Protein AF-A0AAW8K700-F1 (afdb_monomer)

Structure (mmCIF, N/CA/C/O backbone):
data_AF-A0AAW8K700-F1
#
_entry.id   AF-A0AAW8K700-F1
#
loop_
_atom_site.group_PDB
_atom_site.id
_atom_site.type_symbol
_atom_site.label_atom_id
_atom_site.label_alt_id
_atom_site.label_comp_id
_atom_site.label_asym_id
_atom_site.label_entity_id
_atom_site.label_seq_id
_atom_site.pdbx_PDB_ins_code
_atom_site.Cartn_x
_atom_site.Cartn_y
_atom_site.Cartn_z
_atom_site.occupancy
_atom_site.B_iso_or_equiv
_atom_site.auth_seq_id
_atom_site.auth_comp_id
_atom_site.auth_asym_id
_atom_site.auth_atom_id
_atom_site.pdbx_PDB_model_num
ATOM 1 N N . ASP A 1 1 ? -1.505 -2.633 -25.659 1.00 86.69 1 ASP A N 1
ATOM 2 C CA . ASP A 1 1 ? -1.155 -1.255 -25.276 1.00 86.69 1 ASP A CA 1
ATOM 3 C C . ASP A 1 1 ? -1.583 -1.009 -23.831 1.00 86.69 1 ASP A C 1
ATOM 5 O O . ASP A 1 1 ? -2.763 -1.164 -23.527 1.00 86.69 1 ASP A O 1
ATOM 9 N N . LEU A 1 2 ? -0.630 -0.696 -22.945 1.00 93.00 2 LEU A N 1
ATOM 10 C CA . LEU A 1 2 ? -0.878 -0.498 -21.509 1.00 93.00 2 LEU A CA 1
ATOM 11 C C . LEU A 1 2 ? -1.486 0.874 -21.183 1.00 93.00 2 LEU A C 1
ATOM 13 O O . LEU A 1 2 ? -2.099 1.014 -20.129 1.00 93.00 2 LEU A O 1
ATOM 17 N N . HIS A 1 3 ? -1.394 1.862 -22.082 1.00 94.81 3 HIS A N 1
ATOM 18 C CA . HIS A 1 3 ? -1.934 3.208 -21.836 1.00 94.81 3 HIS A CA 1
ATOM 19 C C . HIS A 1 3 ? -3.458 3.212 -21.640 1.00 94.81 3 HIS A C 1
ATOM 21 O O . HIS A 1 3 ? -4.002 4.102 -20.994 1.00 94.81 3 HIS A O 1
ATOM 27 N N . SER A 1 4 ? -4.156 2.195 -22.152 1.00 95.62 4 SER A N 1
ATOM 28 C CA . SER A 1 4 ? -5.603 2.027 -21.976 1.00 95.62 4 SER A CA 1
ATOM 29 C C . SER A 1 4 ? -6.029 1.637 -20.553 1.00 95.62 4 SER A C 1
ATOM 31 O O . SER A 1 4 ? -7.213 1.716 -20.231 1.00 95.62 4 SER A O 1
ATOM 33 N N . LEU A 1 5 ? -5.089 1.217 -19.698 1.00 94.50 5 LEU A N 1
ATOM 34 C CA . LEU A 1 5 ? -5.383 0.674 -18.368 1.00 94.50 5 LEU A CA 1
ATOM 35 C C . LEU A 1 5 ? -5.556 1.752 -17.292 1.00 94.50 5 LEU A C 1
ATOM 37 O O . LEU A 1 5 ? -6.158 1.482 -16.254 1.00 94.50 5 LEU A O 1
ATOM 41 N N . PHE A 1 6 ? -5.047 2.963 -17.528 1.00 95.25 6 PHE A N 1
ATOM 42 C CA . PHE A 1 6 ? -5.102 4.058 -16.566 1.00 95.25 6 PHE A CA 1
ATOM 43 C C . PHE A 1 6 ? -5.521 5.383 -17.217 1.00 95.25 6 PHE A C 1
ATOM 45 O O . PHE A 1 6 ? -5.289 5.599 -18.408 1.00 95.25 6 PHE A O 1
ATOM 52 N N . PRO A 1 7 ? -6.091 6.321 -16.437 1.00 96.12 7 PRO A N 1
ATOM 53 C CA . PRO A 1 7 ? -6.286 7.695 -16.876 1.00 96.12 7 PRO A CA 1
ATOM 54 C C . PRO A 1 7 ? -4.974 8.360 -17.311 1.00 96.12 7 PRO A C 1
ATOM 56 O O . PRO A 1 7 ? -3.915 8.126 -16.724 1.00 96.12 7 PRO A O 1
ATOM 59 N N . GLN A 1 8 ? -5.068 9.279 -18.274 1.00 97.12 8 GLN A N 1
ATOM 60 C CA . GLN A 1 8 ? -3.915 9.969 -18.861 1.00 97.12 8 GLN A CA 1
ATOM 61 C C . GLN A 1 8 ? -2.917 10.568 -17.846 1.00 97.12 8 GLN A C 1
ATOM 63 O O . GLN A 1 8 ? -1.713 10.430 -18.073 1.00 97.12 8 GLN A O 1
ATOM 68 N N . PRO A 1 9 ? -3.343 11.179 -16.719 1.00 97.88 9 PRO A N 1
ATOM 69 C CA . PRO A 1 9 ? -2.398 11.697 -15.729 1.00 97.88 9 PRO A CA 1
ATOM 70 C C . PRO A 1 9 ? -1.496 10.617 -15.117 1.00 97.88 9 PRO A C 1
ATOM 72 O O . PRO A 1 9 ? -0.321 10.869 -14.863 1.00 97.88 9 PRO A O 1
ATOM 75 N N . ILE A 1 10 ? -2.017 9.404 -14.904 1.00 96.06 10 ILE A N 1
ATOM 76 C CA . ILE A 1 10 ? -1.240 8.290 -14.345 1.00 96.06 10 ILE A CA 1
ATOM 77 C C . ILE A 1 10 ? -0.218 7.800 -15.373 1.00 96.06 10 ILE A C 1
ATOM 79 O O . ILE A 1 10 ? 0.950 7.644 -15.026 1.00 96.06 10 ILE A O 1
ATOM 83 N N . ASN A 1 11 ? -0.622 7.643 -16.639 1.00 96.25 11 ASN A N 1
ATOM 84 C CA . ASN A 1 11 ? 0.287 7.253 -17.723 1.00 96.25 11 ASN A CA 1
ATOM 85 C C . ASN A 1 11 ? 1.476 8.218 -17.832 1.00 96.25 11 ASN A C 1
ATOM 87 O O . ASN A 1 11 ? 2.631 7.794 -17.801 1.00 96.25 11 ASN A O 1
ATOM 91 N N . GLN A 1 12 ? 1.201 9.527 -17.844 1.00 97.69 12 GLN A N 1
ATOM 92 C CA . GLN A 1 12 ? 2.242 10.556 -17.904 1.00 97.69 12 GLN A CA 1
ATOM 93 C C . GLN A 1 12 ? 3.215 10.467 -16.720 1.00 97.69 12 GLN A C 1
ATOM 95 O O . GLN A 1 12 ? 4.428 10.587 -16.902 1.00 97.69 12 GLN A O 1
ATOM 100 N N . MET A 1 13 ? 2.704 10.231 -15.509 1.00 97.81 13 MET A N 1
ATOM 101 C CA . MET A 1 13 ? 3.542 10.100 -14.315 1.00 97.81 13 MET A CA 1
ATOM 102 C C . MET A 1 13 ? 4.384 8.820 -14.324 1.00 97.81 13 MET A C 1
ATOM 104 O O . MET A 1 13 ? 5.547 8.861 -13.915 1.00 97.81 13 MET A O 1
ATOM 108 N N . LEU A 1 14 ? 3.842 7.705 -14.821 1.00 96.00 14 LEU A N 1
ATOM 109 C CA . LEU A 1 14 ? 4.580 6.450 -14.979 1.00 96.00 14 LEU A CA 1
ATOM 110 C C . LEU A 1 14 ? 5.730 6.608 -15.982 1.00 96.00 14 LEU A C 1
ATOM 112 O O . LEU A 1 14 ? 6.871 6.280 -15.655 1.00 96.00 14 LEU A O 1
ATOM 116 N N . GLU A 1 15 ? 5.473 7.191 -17.155 1.00 95.62 15 GLU A N 1
ATOM 117 C CA . GLU A 1 15 ? 6.510 7.466 -18.158 1.00 95.62 15 GLU A CA 1
ATOM 118 C C . GLU A 1 15 ? 7.632 8.356 -17.602 1.00 95.62 15 GLU A C 1
ATOM 120 O O . GLU A 1 15 ? 8.823 8.081 -17.794 1.00 95.62 15 GLU A O 1
ATOM 125 N N . GLN A 1 16 ? 7.270 9.425 -16.885 1.00 97.75 16 GLN A N 1
ATOM 126 C CA . GLN A 1 16 ? 8.244 10.303 -16.234 1.00 97.75 16 GLN A CA 1
ATOM 127 C C . GLN A 1 16 ? 9.055 9.556 -15.167 1.00 97.75 16 GLN A C 1
ATOM 129 O O . GLN A 1 16 ? 10.278 9.725 -15.093 1.00 97.75 16 GLN A O 1
ATOM 134 N N . GLY A 1 17 ? 8.394 8.715 -14.368 1.00 97.56 17 GLY A N 1
ATOM 135 C CA . GLY A 1 17 ? 9.017 7.871 -13.352 1.00 97.56 17 GLY A CA 1
ATOM 136 C C . GLY A 1 17 ? 10.058 6.927 -13.947 1.00 97.56 17 GLY A C 1
ATOM 137 O O . GLY A 1 17 ? 11.210 6.944 -13.508 1.00 97.56 17 GLY A O 1
ATOM 138 N N . LEU A 1 18 ? 9.697 6.182 -14.996 1.00 96.50 18 LEU A N 1
ATOM 139 C CA . LEU A 1 18 ? 10.595 5.259 -15.701 1.00 96.50 18 LEU A CA 1
ATOM 140 C C . LEU A 1 18 ? 11.826 5.982 -16.263 1.00 96.50 18 LEU A C 1
ATOM 142 O O . LEU A 1 18 ? 12.962 5.573 -16.010 1.00 96.50 18 LEU A O 1
ATOM 146 N N . ARG A 1 19 ? 11.631 7.119 -16.947 1.00 96.25 19 ARG A N 1
ATOM 147 C CA . ARG A 1 19 ? 12.743 7.936 -17.476 1.00 96.25 19 ARG A CA 1
ATOM 148 C C . ARG A 1 19 ? 13.659 8.442 -16.364 1.00 96.25 19 ARG A C 1
ATOM 150 O O . ARG A 1 19 ? 14.879 8.478 -16.538 1.00 96.25 19 ARG A O 1
ATOM 157 N N . ARG A 1 20 ? 13.092 8.851 -15.225 1.00 98.00 20 ARG A N 1
ATOM 158 C CA . ARG A 1 20 ? 13.863 9.318 -14.064 1.00 98.00 20 ARG A CA 1
ATOM 159 C C . ARG A 1 20 ? 14.654 8.182 -13.424 1.00 98.00 20 ARG A C 1
ATOM 161 O O . ARG A 1 20 ? 15.812 8.399 -13.070 1.00 98.00 20 ARG A O 1
ATOM 168 N N . PHE A 1 21 ? 14.058 7.000 -13.286 1.00 97.69 21 PHE A N 1
ATOM 169 C CA . PHE A 1 21 ? 14.756 5.835 -12.756 1.00 97.69 21 PHE A CA 1
ATOM 170 C C . PHE A 1 21 ? 15.885 5.389 -13.673 1.00 97.69 21 PHE A C 1
ATOM 172 O O . PHE A 1 21 ? 16.978 5.182 -13.166 1.00 97.69 21 PHE A O 1
ATOM 179 N N . ASN A 1 22 ? 15.703 5.392 -14.995 1.00 97.69 22 ASN A N 1
ATOM 180 C CA . ASN A 1 22 ? 16.780 5.044 -15.926 1.00 97.69 22 ASN A CA 1
ATOM 181 C C . ASN A 1 22 ? 18.012 5.965 -15.811 1.00 97.69 22 ASN A C 1
ATOM 183 O O . ASN A 1 22 ? 19.141 5.528 -16.002 1.00 97.69 22 ASN A O 1
ATOM 187 N N . ARG A 1 23 ? 17.822 7.243 -15.448 1.00 97.31 23 ARG A N 1
ATOM 188 C CA . ARG A 1 23 ? 18.942 8.169 -15.176 1.00 97.31 23 ARG A CA 1
ATOM 189 C C . ARG A 1 23 ? 19.692 7.844 -13.881 1.00 97.31 23 ARG A C 1
ATOM 191 O O . ARG A 1 23 ? 20.848 8.224 -13.748 1.00 97.31 23 ARG A O 1
ATOM 198 N N . ARG A 1 24 ? 19.022 7.221 -12.908 1.00 97.88 24 ARG A N 1
ATOM 199 C CA . ARG A 1 24 ? 19.605 6.832 -11.610 1.00 97.88 24 ARG A CA 1
ATOM 200 C C . ARG A 1 24 ? 20.170 5.415 -11.630 1.00 97.88 24 ARG A C 1
ATOM 202 O O . ARG A 1 24 ? 21.143 5.145 -10.940 1.00 97.88 24 ARG A O 1
ATOM 209 N N . LEU A 1 25 ? 19.546 4.542 -12.406 1.00 97.50 25 LEU A N 1
ATOM 210 C CA . LEU A 1 25 ? 19.871 3.140 -12.576 1.00 97.50 25 LEU A CA 1
ATOM 211 C C . LEU A 1 25 ? 19.800 2.827 -14.080 1.00 97.50 25 LEU A C 1
ATOM 213 O O . LEU A 1 25 ? 18.711 2.558 -14.593 1.00 97.50 25 LEU A O 1
ATOM 217 N N . PRO A 1 26 ? 20.928 2.932 -14.804 1.00 96.75 26 PRO A N 1
ATOM 218 C CA . PRO A 1 26 ? 20.972 2.645 -16.233 1.00 96.75 26 PRO A CA 1
ATOM 219 C C . PRO A 1 26 ? 20.442 1.241 -16.542 1.00 96.75 26 PRO A C 1
ATOM 221 O O . PRO A 1 26 ? 20.802 0.282 -15.863 1.00 96.75 26 PRO A O 1
ATOM 224 N N . GLY A 1 27 ? 19.580 1.134 -17.553 1.00 95.94 27 GLY A N 1
ATOM 225 C CA . GLY A 1 27 ? 18.923 -0.120 -17.941 1.00 95.94 27 GLY A CA 1
ATOM 226 C C . GLY A 1 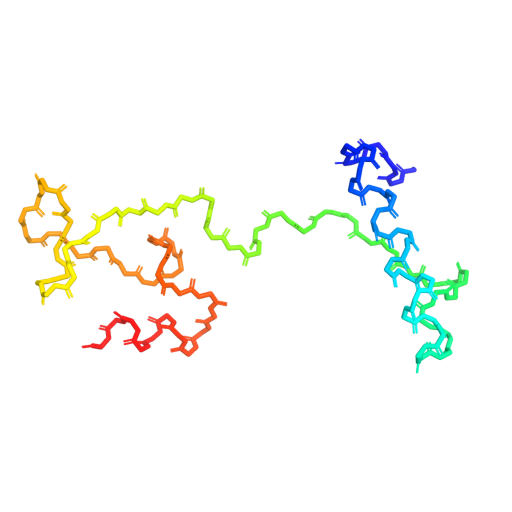27 ? 17.555 -0.342 -17.288 1.00 95.94 27 GLY A C 1
ATOM 227 O O . GLY A 1 27 ? 16.854 -1.280 -17.644 1.00 95.94 27 GLY A O 1
ATOM 228 N N . PHE A 1 28 ? 17.114 0.531 -16.373 1.00 96.69 28 PHE A N 1
ATOM 229 C CA . PHE A 1 28 ? 15.797 0.386 -15.735 1.00 96.69 28 PHE A CA 1
ATOM 230 C C . PHE A 1 28 ? 14.617 0.544 -16.710 1.00 96.69 28 PHE A C 1
ATOM 232 O O . PHE A 1 28 ? 13.541 0.011 -16.462 1.00 96.69 28 PHE A O 1
ATOM 239 N N . ALA A 1 29 ? 14.802 1.291 -17.802 1.00 95.56 29 ALA A N 1
ATOM 240 C CA . ALA A 1 29 ? 13.797 1.476 -18.853 1.00 95.56 29 ALA A CA 1
ATOM 241 C C . ALA A 1 29 ? 14.282 0.910 -20.199 1.00 95.56 29 ALA A C 1
ATOM 243 O O . ALA A 1 29 ? 14.124 1.559 -21.233 1.00 95.56 29 ALA A O 1
ATOM 244 N N . ASP A 1 30 ? 14.946 -0.249 -20.162 1.00 96.06 30 ASP A N 1
ATOM 245 C CA . ASP A 1 30 ? 15.351 -0.979 -21.364 1.00 96.06 30 ASP A CA 1
ATOM 246 C C . ASP A 1 30 ? 14.127 -1.345 -22.227 1.00 96.06 30 ASP A C 1
ATOM 248 O O . ASP A 1 30 ? 13.032 -1.561 -21.704 1.00 96.06 30 ASP A O 1
ATOM 252 N N . ALA A 1 31 ? 14.302 -1.404 -23.546 1.00 93.75 31 ALA A N 1
ATOM 253 C CA . ALA A 1 31 ? 13.237 -1.769 -24.476 1.00 93.75 31 ALA A CA 1
ATOM 254 C C . ALA A 1 31 ? 12.781 -3.229 -24.299 1.00 93.75 31 ALA A C 1
ATOM 256 O O . ALA A 1 31 ? 11.619 -3.530 -24.570 1.00 93.75 31 ALA A O 1
ATOM 257 N N . ASP A 1 32 ? 13.668 -4.097 -23.802 1.00 95.88 32 ASP A N 1
ATOM 258 C CA . ASP A 1 32 ? 13.362 -5.502 -23.510 1.00 95.88 32 ASP A CA 1
ATOM 259 C C . ASP A 1 32 ? 12.758 -5.704 -22.102 1.00 95.88 32 ASP A C 1
ATOM 261 O O . ASP A 1 32 ? 12.378 -6.819 -21.730 1.00 95.88 32 ASP A O 1
ATOM 265 N N . ALA A 1 33 ? 12.645 -4.639 -21.295 1.00 94.19 33 ALA A N 1
ATOM 266 C CA . ALA A 1 33 ? 12.032 -4.713 -19.973 1.00 94.19 33 ALA A CA 1
ATOM 267 C C . ALA A 1 33 ? 10.513 -4.926 -20.076 1.00 94.19 33 ALA A C 1
ATOM 269 O O . ALA A 1 33 ? 9.803 -4.252 -20.823 1.00 94.19 33 ALA A O 1
ATOM 270 N N . VAL A 1 34 ? 9.988 -5.853 -19.273 1.00 94.38 34 VAL A N 1
ATOM 271 C CA . VAL A 1 34 ? 8.568 -6.219 -19.312 1.00 94.38 34 VAL A CA 1
ATOM 272 C C . VAL A 1 34 ? 7.771 -5.402 -18.299 1.00 94.38 34 VAL A C 1
ATOM 274 O O . VAL A 1 34 ? 8.073 -5.394 -17.106 1.00 94.38 34 VAL A O 1
ATOM 277 N N . MET A 1 35 ? 6.695 -4.771 -18.769 1.00 93.69 35 MET A N 1
ATOM 278 C CA . MET A 1 35 ? 5.649 -4.197 -17.924 1.00 93.69 35 MET A CA 1
ATOM 279 C C . MET A 1 35 ? 4.417 -5.103 -17.935 1.00 93.69 35 MET A C 1
ATOM 281 O O . MET A 1 35 ? 3.865 -5.396 -18.996 1.00 93.69 35 MET A O 1
ATOM 285 N N . THR A 1 36 ? 3.959 -5.510 -16.752 1.00 93.56 36 THR A N 1
ATOM 286 C CA . THR A 1 36 ? 2.885 -6.499 -16.609 1.00 93.56 36 THR A CA 1
ATOM 287 C C . THR A 1 36 ? 1.691 -5.918 -15.869 1.00 93.56 36 THR A C 1
ATOM 289 O O . THR A 1 36 ? 1.797 -5.585 -14.694 1.00 93.56 36 THR A O 1
ATOM 292 N N . GLY A 1 37 ? 0.535 -5.900 -16.538 1.00 91.94 37 GLY A N 1
A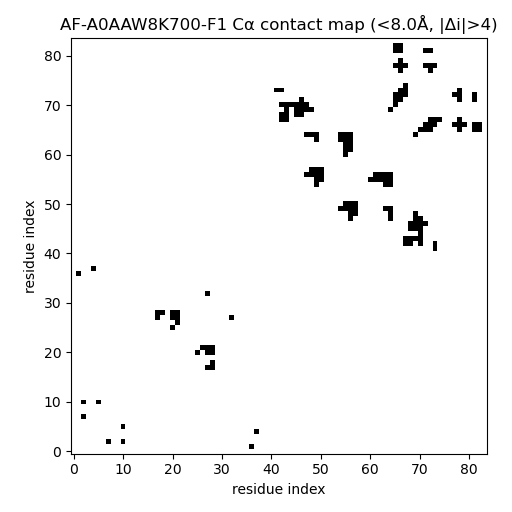TOM 293 C CA . GLY A 1 37 ? -0.773 -5.709 -15.909 1.00 91.94 37 GLY A CA 1
ATOM 294 C C . GLY A 1 37 ? -0.918 -4.445 -15.055 1.00 91.94 37 GLY A C 1
ATOM 295 O O . GLY A 1 37 ? -0.225 -3.449 -15.254 1.00 91.94 37 GLY A O 1
ATOM 296 N N . VAL A 1 38 ? -1.872 -4.493 -14.121 1.00 94.06 38 VAL A N 1
ATOM 297 C CA . VAL A 1 38 ? -2.153 -3.417 -13.164 1.00 94.06 38 VAL A CA 1
ATOM 298 C C . VAL A 1 38 ? -2.032 -3.932 -11.736 1.00 94.06 38 VAL A C 1
ATOM 300 O O . VAL A 1 38 ? -2.664 -4.923 -11.374 1.00 94.06 38 VAL A O 1
ATOM 303 N N . GLU A 1 39 ? -1.280 -3.214 -10.909 1.00 94.50 39 GLU A N 1
ATOM 304 C CA . GLU A 1 39 ? -1.222 -3.449 -9.468 1.00 94.50 39 GLU A CA 1
ATOM 305 C C . GLU A 1 39 ? -2.176 -2.464 -8.783 1.00 94.50 39 GLU A C 1
ATOM 307 O O . GLU A 1 39 ? -1.907 -1.267 -8.712 1.00 94.50 39 GLU A O 1
ATOM 312 N N . THR A 1 40 ? -3.342 -2.942 -8.345 1.00 93.31 40 THR A N 1
ATOM 313 C CA . THR A 1 40 ? -4.454 -2.075 -7.886 1.00 93.31 40 THR A CA 1
ATOM 314 C C . THR A 1 40 ? -4.723 -2.151 -6.388 1.00 93.31 40 THR A C 1
ATOM 316 O O . THR A 1 40 ? -5.549 -1.399 -5.876 1.00 93.31 40 THR A O 1
ATOM 319 N N . ARG A 1 41 ? -4.046 -3.056 -5.675 1.00 94.19 41 ARG A N 1
ATOM 320 C CA . ARG A 1 41 ? -4.305 -3.364 -4.261 1.00 94.19 41 ARG A CA 1
ATOM 321 C C . ARG A 1 41 ? -3.077 -3.101 -3.395 1.00 94.19 41 ARG A C 1
ATOM 323 O O . ARG A 1 41 ? -2.67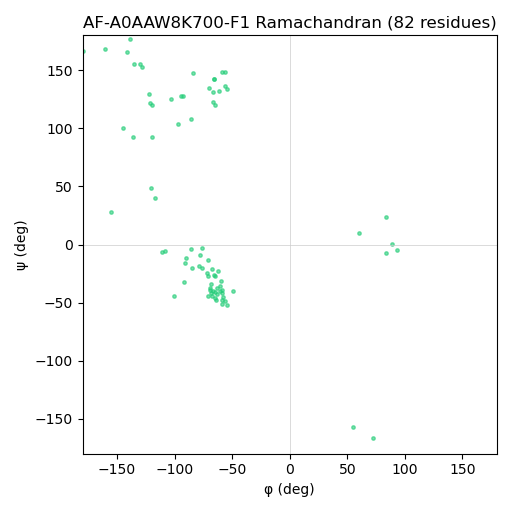4 -3.949 -2.613 1.00 94.19 41 ARG A O 1
ATOM 330 N N . THR A 1 42 ? -2.474 -1.926 -3.561 1.00 93.62 42 THR A N 1
ATOM 331 C CA . THR A 1 42 ? -1.298 -1.509 -2.776 1.00 93.62 42 THR A CA 1
ATOM 332 C C . THR A 1 42 ? -1.646 -1.185 -1.318 1.00 93.62 42 THR A C 1
ATOM 334 O O . THR A 1 42 ? -0.774 -1.220 -0.459 1.00 93.62 42 THR A O 1
ATOM 337 N N . SER A 1 43 ? -2.902 -0.829 -1.048 1.00 94.81 43 SER A N 1
ATOM 338 C CA . SER A 1 43 ? -3.438 -0.585 0.291 1.00 94.81 43 SER A CA 1
ATOM 339 C C . SER A 1 43 ? -4.966 -0.669 0.273 1.00 94.81 43 SER A C 1
ATOM 341 O O . SER A 1 43 ? -5.586 -0.689 -0.798 1.00 94.81 43 SER A O 1
ATOM 343 N N . SER A 1 44 ? -5.597 -0.707 1.453 1.00 96.56 44 SER A N 1
ATOM 344 C CA . SER A 1 44 ? -7.060 -0.658 1.531 1.00 96.56 44 SER A CA 1
ATOM 345 C C . SER A 1 44 ? -7.600 0.653 0.943 1.00 96.56 44 SER A C 1
ATOM 347 O O . SER A 1 44 ? -7.121 1.733 1.303 1.00 96.56 44 SER A O 1
ATOM 349 N N . PRO A 1 45 ? -8.622 0.591 0.069 1.00 97.12 45 PRO A N 1
ATOM 350 C CA . PRO A 1 45 ? -9.261 1.779 -0.490 1.00 97.12 45 PRO A CA 1
ATOM 351 C C . PRO A 1 45 ? -10.204 2.463 0.511 1.00 97.12 45 PRO A C 1
ATOM 353 O O . PRO A 1 45 ? -10.800 3.491 0.192 1.00 97.12 45 PRO A O 1
ATOM 356 N N . VAL A 1 46 ? -10.380 1.886 1.704 1.00 97.44 46 VAL A N 1
ATOM 357 C CA . VAL A 1 46 ? -11.274 2.386 2.748 1.00 97.44 46 VAL A CA 1
ATOM 358 C C . VAL A 1 46 ? -10.546 2.479 4.081 1.00 97.44 46 VAL A C 1
ATOM 360 O O . VAL A 1 46 ? -9.590 1.754 4.352 1.00 97.44 46 VAL A O 1
ATOM 363 N N . ARG A 1 47 ? -11.047 3.356 4.950 1.00 97.62 47 ARG A N 1
ATOM 364 C CA . ARG A 1 47 ? -10.670 3.387 6.360 1.00 97.62 47 ARG A CA 1
ATOM 365 C C . ARG A 1 47 ? -11.913 3.207 7.214 1.00 97.62 47 ARG A C 1
ATOM 367 O O . ARG A 1 47 ? -12.845 4.003 7.118 1.00 97.62 47 ARG A O 1
ATOM 374 N N . ILE A 1 48 ? -11.909 2.177 8.052 1.00 97.94 48 ILE A N 1
ATOM 375 C CA . ILE A 1 48 ? -12.976 1.939 9.025 1.00 97.94 48 ILE A CA 1
ATOM 376 C C . ILE A 1 48 ? -12.626 2.755 10.263 1.00 97.94 48 ILE A C 1
ATOM 378 O O . ILE A 1 48 ? -11.662 2.443 10.949 1.00 97.94 48 ILE A O 1
ATOM 382 N N . THR A 1 49 ? -13.354 3.834 10.527 1.00 98.19 49 THR A N 1
ATOM 383 C CA . THR A 1 49 ? -12.975 4.772 11.586 1.00 98.19 49 THR A CA 1
ATOM 384 C C . THR A 1 49 ? -13.081 4.139 12.971 1.00 98.19 49 THR A C 1
ATOM 386 O O . THR A 1 49 ? -14.096 3.544 13.335 1.00 98.19 49 THR A O 1
ATOM 389 N N . ARG A 1 50 ? -12.024 4.306 13.766 1.00 97.94 50 ARG A N 1
ATOM 390 C CA . ARG A 1 50 ? -11.963 3.903 15.172 1.00 97.94 50 ARG A CA 1
ATOM 391 C C . ARG A 1 50 ? -11.509 5.061 16.055 1.00 97.94 50 ARG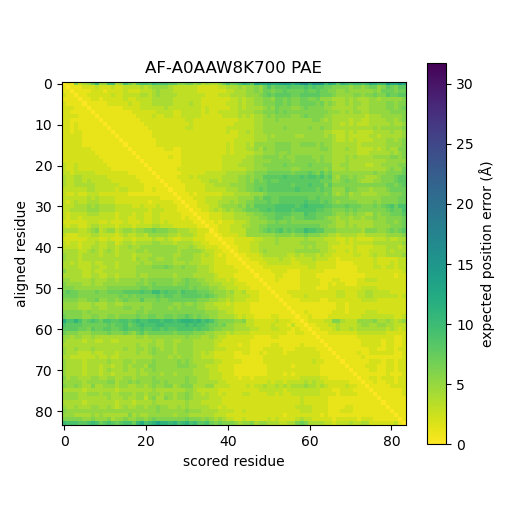 A C 1
ATOM 393 O O . ARG A 1 50 ? -10.799 5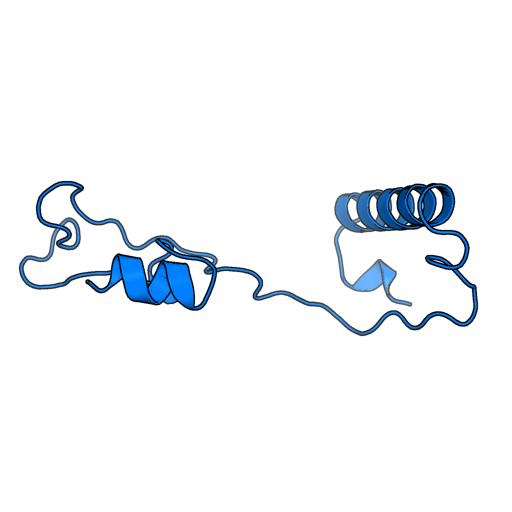.953 15.586 1.00 97.94 50 ARG A O 1
ATOM 400 N N . ASP A 1 51 ? -11.927 5.046 17.311 1.00 97.75 51 ASP A N 1
ATOM 401 C CA . ASP A 1 51 ? -11.483 5.996 18.327 1.00 97.75 51 ASP A CA 1
ATOM 402 C C . ASP A 1 51 ? -9.986 5.814 18.636 1.00 97.75 51 ASP A C 1
ATOM 404 O O . ASP A 1 51 ? -9.468 4.698 18.652 1.00 97.75 51 ASP A O 1
ATOM 408 N N . ALA A 1 52 ? -9.275 6.918 18.867 1.00 95.69 52 ALA A N 1
ATOM 409 C CA . ALA A 1 52 ? -7.816 6.904 18.976 1.00 95.69 52 ALA A CA 1
ATOM 410 C C . ALA A 1 52 ? -7.296 6.349 20.311 1.00 95.69 52 ALA A C 1
ATOM 412 O O . ALA A 1 52 ? -6.130 5.971 20.386 1.00 95.69 52 ALA A O 1
ATOM 413 N N . GLN A 1 53 ? -8.128 6.335 21.358 1.00 95.81 53 GLN A N 1
ATOM 414 C CA . GLN A 1 53 ? -7.730 5.883 22.693 1.00 95.81 53 GLN A CA 1
ATOM 415 C C . GLN A 1 53 ? -8.199 4.454 22.965 1.00 95.81 53 GLN A C 1
ATOM 417 O O . GLN A 1 53 ? -7.448 3.641 23.492 1.00 95.81 53 GLN A O 1
ATOM 422 N N . SER A 1 54 ? -9.446 4.151 22.609 1.00 97.00 54 SER A N 1
ATOM 423 C CA . SER A 1 54 ? -10.069 2.847 22.842 1.00 97.00 54 SER A CA 1
ATOM 424 C C . SER A 1 54 ? -9.886 1.862 21.690 1.00 97.00 54 SER A C 1
ATOM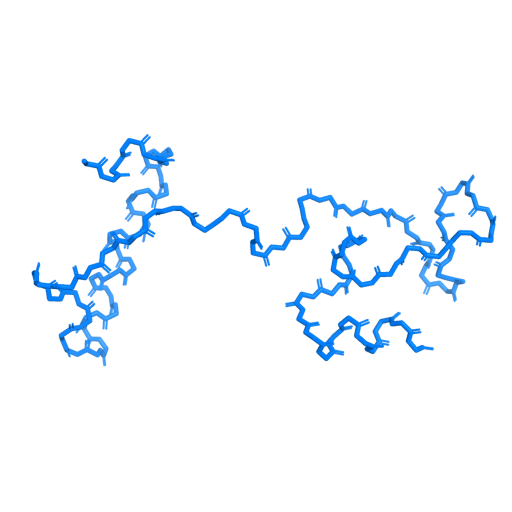 426 O O . SER A 1 54 ? -10.136 0.676 21.887 1.00 97.00 54 SER A O 1
ATOM 428 N N . PHE A 1 55 ? -9.499 2.335 20.500 1.00 97.69 55 PHE A N 1
ATOM 429 C CA . PHE A 1 55 ? -9.378 1.558 19.257 1.00 97.69 55 PHE A CA 1
ATOM 430 C C . PHE A 1 55 ? -10.670 0.896 18.762 1.00 97.69 55 PHE A C 1
ATOM 432 O O . PHE A 1 55 ? -10.648 0.120 17.805 1.00 97.69 55 PHE A O 1
ATOM 439 N N . GLN A 1 56 ? -11.811 1.234 19.360 1.00 98.31 56 GLN A N 1
ATOM 440 C CA . GLN A 1 56 ? -13.107 0.707 18.954 1.00 98.31 56 GLN A CA 1
ATOM 441 C C . GLN A 1 56 ? -13.685 1.497 17.784 1.00 98.31 56 GLN A C 1
ATOM 443 O O . GLN A 1 56 ? -13.477 2.707 17.671 1.00 98.31 56 GLN A O 1
ATOM 448 N N . ALA A 1 57 ? -14.436 0.822 16.920 1.00 98.25 57 ALA A N 1
ATOM 449 C CA . ALA A 1 57 ? -15.131 1.439 15.803 1.00 98.25 57 ALA A CA 1
ATOM 450 C C . ALA A 1 57 ? -16.059 2.562 16.286 1.00 98.25 57 ALA A C 1
ATOM 452 O O . ALA A 1 57 ? -16.808 2.410 17.259 1.00 98.25 57 ALA A O 1
ATOM 453 N N . LEU A 1 58 ? -16.055 3.690 15.574 1.00 97.50 58 LEU A N 1
ATOM 454 C CA . LEU A 1 58 ? -16.983 4.775 15.875 1.00 97.50 58 LEU A CA 1
ATOM 455 C C . LEU A 1 58 ? -18.421 4.298 15.618 1.00 97.50 58 LEU A C 1
ATOM 457 O O . LEU A 1 58 ? -18.766 3.906 14.506 1.00 97.50 58 LEU A O 1
ATOM 461 N N . GLY A 1 59 ? -19.259 4.326 16.656 1.00 95.12 59 GLY A N 1
ATOM 462 C CA . GLY A 1 59 ? -20.661 3.899 16.582 1.00 95.12 59 GLY A CA 1
ATOM 463 C C . GLY A 1 59 ? -20.918 2.412 16.857 1.00 95.12 59 GLY A C 1
ATOM 464 O O . GLY A 1 59 ? -22.078 2.006 16.837 1.00 95.12 59 GLY A O 1
ATOM 465 N N . MET A 1 60 ? -19.891 1.604 17.154 1.00 97.06 60 MET A N 1
ATOM 466 C CA . MET A 1 60 ? -20.067 0.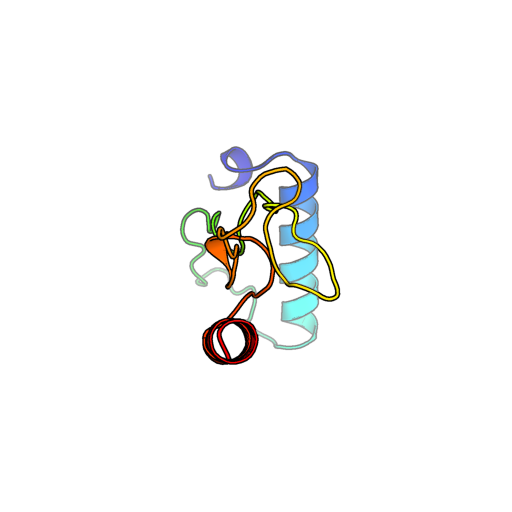195 17.529 1.00 97.06 60 MET A CA 1
ATOM 467 C C . MET A 1 60 ? -19.038 -0.241 18.577 1.00 97.06 60 MET A C 1
ATOM 469 O O . MET A 1 60 ? -17.898 -0.573 18.257 1.00 97.06 60 MET A O 1
ATOM 473 N N . GLN A 1 61 ? -19.465 -0.277 19.839 1.00 96.56 61 GLN A N 1
ATOM 474 C CA . GLN A 1 61 ? -18.625 -0.772 20.928 1.00 96.56 61 GLN A CA 1
ATOM 475 C C . GLN A 1 61 ? -18.336 -2.271 20.770 1.00 96.56 61 GLN A C 1
ATOM 477 O O . GLN A 1 61 ? -19.197 -3.041 20.346 1.00 96.56 61 GLN A O 1
ATOM 482 N N . GLY A 1 62 ? -17.117 -2.678 21.118 1.00 97.00 62 GLY A N 1
ATOM 483 C CA . GLY A 1 62 ? -16.633 -4.057 21.018 1.00 97.00 62 GLY A CA 1
ATOM 484 C C . GLY A 1 62 ? -16.101 -4.467 19.639 1.00 97.00 62 GLY A C 1
ATOM 485 O O . GLY A 1 62 ? -15.522 -5.545 19.526 1.00 97.00 62 GLY A O 1
ATOM 486 N N . LEU A 1 63 ? -16.239 -3.627 18.604 1.00 98.06 63 LEU A N 1
ATOM 487 C CA . LEU A 1 63 ? -15.615 -3.848 17.295 1.00 98.06 63 LEU A CA 1
ATOM 488 C C . LEU A 1 63 ? -14.279 -3.102 17.217 1.00 98.06 63 LEU A C 1
ATOM 490 O O . LEU A 1 63 ? -14.256 -1.897 17.431 1.00 98.06 63 LEU A O 1
ATOM 494 N N . TYR A 1 64 ? -13.195 -3.787 16.843 1.00 98.19 64 TYR A N 1
ATOM 495 C CA . TYR A 1 64 ? -11.841 -3.220 16.756 1.00 98.19 64 TYR A CA 1
ATOM 496 C C . TYR A 1 64 ? -11.296 -3.332 15.327 1.00 98.19 64 TYR A C 1
ATOM 498 O O . TYR A 1 64 ? -10.727 -4.361 14.962 1.00 98.19 64 TYR A O 1
ATOM 506 N N . PRO A 1 65 ? -11.482 -2.308 14.476 1.00 98.19 65 PRO A N 1
ATOM 507 C CA . PRO A 1 65 ? -10.889 -2.301 13.147 1.00 98.19 65 PRO A CA 1
ATOM 508 C C . PRO A 1 65 ? -9.365 -2.208 13.258 1.00 98.19 65 PRO A C 1
ATOM 510 O O . PRO A 1 65 ? -8.859 -1.247 13.832 1.00 98.19 65 PRO A O 1
ATOM 513 N N . CYS A 1 66 ? -8.628 -3.167 12.699 1.00 97.75 66 CYS A N 1
ATOM 514 C CA . CYS A 1 66 ? -7.164 -3.179 12.723 1.00 97.75 66 CYS A CA 1
ATOM 515 C C . CYS A 1 66 ? -6.546 -3.672 11.406 1.00 97.75 66 CYS A C 1
ATOM 517 O O . CYS A 1 66 ? -7.219 -4.230 10.530 1.00 97.75 66 CYS A O 1
ATOM 519 N N . GLY A 1 67 ? -5.248 -3.424 11.260 1.00 98.06 67 GLY A N 1
ATOM 520 C CA . GLY A 1 67 ? -4.443 -3.855 10.128 1.00 98.06 67 GLY A CA 1
ATOM 521 C C . GLY A 1 67 ? -4.731 -3.100 8.828 1.00 98.06 67 GLY A C 1
ATOM 522 O O . GLY A 1 67 ? -5.359 -2.037 8.791 1.00 98.06 67 GLY A O 1
ATOM 523 N N . GLU A 1 68 ? -4.228 -3.654 7.726 1.00 98.25 68 GLU A N 1
ATOM 524 C CA . GLU A 1 68 ? -4.310 -3.024 6.407 1.00 98.25 68 GLU A CA 1
ATOM 525 C C . GLU A 1 68 ? -5.746 -2.947 5.895 1.00 98.25 68 GLU A C 1
ATOM 527 O O . GLU A 1 68 ? -6.146 -1.906 5.386 1.00 98.25 68 GLU A O 1
ATOM 532 N N . GLY A 1 69 ? -6.554 -3.991 6.113 1.00 97.06 69 GLY A N 1
ATOM 533 C CA . GLY A 1 69 ? -7.956 -4.016 5.687 1.00 97.06 69 GLY A CA 1
ATOM 534 C C . GLY A 1 69 ? -8.788 -2.880 6.293 1.00 97.06 69 GLY A C 1
ATOM 535 O O . GLY A 1 69 ? -9.582 -2.258 5.588 1.00 97.06 69 GLY A O 1
ATOM 536 N N . ALA A 1 70 ? -8.551 -2.549 7.567 1.00 97.50 70 ALA A N 1
ATOM 537 C CA . ALA A 1 70 ? -9.186 -1.409 8.233 1.00 97.50 70 ALA A CA 1
ATOM 538 C C . ALA A 1 70 ? -8.566 -0.051 7.855 1.00 97.50 70 ALA A C 1
ATOM 540 O O . ALA A 1 70 ? -9.114 0.996 8.209 1.00 97.50 70 ALA A O 1
ATOM 541 N N . GLY A 1 71 ? -7.438 -0.061 7.142 1.00 97.44 71 GLY A N 1
ATOM 542 C CA . GLY A 1 71 ? -6.714 1.123 6.706 1.00 97.44 71 GLY A CA 1
ATOM 543 C C . GLY A 1 71 ? -5.766 1.696 7.759 1.00 97.44 71 GLY A C 1
ATOM 544 O O . GLY A 1 71 ? -5.486 2.890 7.689 1.00 97.44 71 GLY A O 1
ATOM 545 N N . TYR A 1 72 ? -5.286 0.914 8.734 1.00 97.56 72 TYR A N 1
ATOM 546 C CA . TYR A 1 72 ? -4.358 1.375 9.790 1.00 97.56 72 TYR A CA 1
ATOM 547 C C . TYR A 1 72 ? -2.925 0.841 9.656 1.00 97.56 72 TYR A C 1
ATOM 549 O O . TYR A 1 72 ? -2.028 1.307 10.353 1.00 97.56 72 TYR A O 1
ATOM 557 N N . ALA A 1 73 ? -2.684 -0.056 8.702 1.00 97.56 73 ALA A N 1
ATOM 558 C CA . ALA A 1 73 ? -1.359 -0.564 8.359 1.00 97.56 73 ALA A CA 1
ATOM 559 C C . ALA A 1 73 ? -1.183 -0.695 6.836 1.00 97.56 73 ALA A C 1
ATOM 561 O O . ALA A 1 73 ? -2.112 -0.432 6.077 1.00 97.56 73 ALA A O 1
ATOM 562 N N . GLY A 1 74 ? 0.012 -1.090 6.395 1.00 96.00 74 GLY A N 1
ATOM 563 C CA . GLY A 1 74 ? 0.344 -1.251 4.969 1.00 96.00 74 GLY A CA 1
ATOM 564 C C . GLY A 1 74 ? 1.490 -2.232 4.723 1.00 96.00 74 GLY A C 1
ATOM 565 O O . GLY A 1 74 ? 2.290 -2.050 3.812 1.00 96.00 74 GLY A O 1
ATOM 566 N N . GLY A 1 75 ? 1.656 -3.204 5.617 1.00 95.56 75 GLY A N 1
ATOM 567 C CA . GLY A 1 75 ? 2.703 -4.211 5.535 1.00 95.56 75 GLY A CA 1
ATOM 568 C C . GLY A 1 75 ? 2.628 -5.191 6.700 1.00 95.56 75 GLY A C 1
ATOM 569 O O . GLY A 1 75 ? 1.954 -4.937 7.695 1.00 95.56 75 GLY A O 1
ATOM 570 N N . ILE A 1 76 ? 3.355 -6.305 6.587 1.00 97.62 76 ILE A N 1
ATOM 571 C CA . ILE A 1 76 ? 3.301 -7.419 7.551 1.00 97.62 76 ILE A CA 1
ATOM 572 C C . ILE A 1 76 ? 3.575 -6.932 8.980 1.00 97.62 76 ILE A C 1
ATOM 574 O O . ILE A 1 76 ? 2.782 -7.171 9.887 1.00 97.62 76 ILE A O 1
ATOM 578 N N . MET A 1 77 ? 4.683 -6.210 9.175 1.00 97.81 77 MET A N 1
ATOM 579 C CA . MET A 1 77 ? 5.088 -5.747 10.503 1.00 97.81 77 MET A CA 1
ATOM 580 C C . MET A 1 77 ? 4.126 -4.695 11.061 1.00 97.81 77 MET A C 1
ATOM 582 O O . MET A 1 77 ? 3.752 -4.777 12.223 1.00 97.81 77 MET A O 1
ATOM 586 N N . SER A 1 78 ? 3.703 -3.720 10.252 1.00 97.69 78 SER A N 1
ATOM 587 C CA . SER A 1 78 ? 2.801 -2.666 10.728 1.00 97.69 78 SER A CA 1
ATOM 588 C C . SER A 1 78 ? 1.408 -3.202 11.038 1.00 97.69 78 SER A C 1
ATOM 590 O O . SER A 1 78 ? 0.800 -2.748 11.998 1.00 97.69 78 SER A O 1
ATOM 592 N N . ALA A 1 79 ? 0.922 -4.198 10.292 1.00 98.00 79 ALA A N 1
ATOM 593 C CA . ALA A 1 79 ? -0.355 -4.843 10.578 1.00 98.00 79 ALA A CA 1
ATOM 594 C C . ALA A 1 79 ? -0.298 -5.669 11.867 1.00 98.00 79 ALA A C 1
ATOM 596 O O . ALA A 1 79 ? -1.249 -5.643 12.640 1.00 98.00 79 ALA A O 1
ATOM 597 N N . ALA A 1 80 ? 0.821 -6.357 12.116 1.00 97.44 80 ALA A N 1
ATOM 598 C CA . ALA A 1 80 ? 1.035 -7.066 13.372 1.00 97.44 80 ALA A CA 1
ATOM 599 C C . ALA A 1 80 ? 1.109 -6.097 14.561 1.00 97.44 80 ALA A C 1
ATOM 601 O O . ALA A 1 80 ? 0.441 -6.325 15.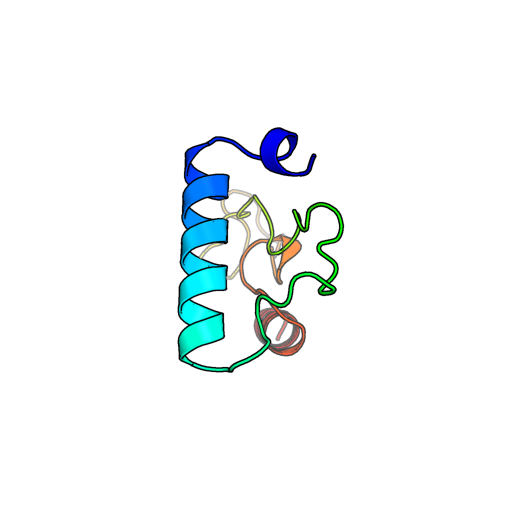561 1.00 97.44 80 ALA A O 1
ATOM 602 N N . VAL A 1 81 ? 1.868 -5.001 14.437 1.00 97.69 81 VAL A N 1
ATOM 603 C CA . VAL A 1 81 ? 1.986 -3.975 15.489 1.00 97.69 81 VAL A CA 1
ATOM 604 C C . VAL A 1 81 ? 0.649 -3.287 15.761 1.00 97.69 81 VAL A C 1
ATOM 606 O O . VAL A 1 81 ? 0.348 -3.025 16.912 1.00 97.69 81 VAL A O 1
ATOM 609 N N . ASP A 1 82 ? -0.168 -3.030 14.737 1.00 97.62 82 ASP A N 1
ATOM 610 C CA . ASP A 1 82 ? -1.512 -2.461 14.921 1.00 97.62 82 ASP A CA 1
ATOM 611 C C . ASP A 1 82 ? -2.489 -3.417 15.628 1.00 97.62 82 ASP A C 1
ATOM 613 O O . ASP A 1 82 ? -3.512 -2.981 16.151 1.00 97.62 82 ASP A O 1
ATOM 617 N N . GLY A 1 83 ? -2.204 -4.722 15.602 1.00 94.50 83 GLY A N 1
ATOM 618 C CA . GLY A 1 83 ? -3.010 -5.746 16.263 1.00 94.50 83 GLY A CA 1
ATOM 619 C C . GLY A 1 83 ? -2.603 -6.054 17.707 1.00 94.50 83 GLY A C 1
ATOM 620 O O . GLY A 1 83 ? -3.346 -6.773 18.375 1.00 94.50 83 GLY A O 1
ATOM 621 N N . VAL A 1 84 ? -1.445 -5.562 18.164 1.00 92.69 84 VAL A N 1
ATOM 622 C CA . VAL A 1 84 ? -0.936 -5.701 19.544 1.00 92.69 84 VAL A CA 1
ATOM 623 C C . VAL A 1 84 ? -1.400 -4.521 20.384 1.00 92.69 84 VAL A C 1
ATOM 625 O O . VAL A 1 84 ? -1.884 -4.778 21.507 1.00 92.69 84 VAL A O 1
#

Foldseek 3Di:
DCCVVDPPVVVVVVVVVQVVVCVVPPPSNPPPDDDDDDDDPQFAPEAQDADPPQQAGDPDPPHHQAARNNPQYRDDVRRVVRVD

pLDDT: mean 96.34, std 1.89, range [86.69, 98.31]

Solvent-accessible surface area (backbone atoms only — not comparable to full-atom values): 5259 Å² total; per-residue (Å²): 126,74,68,81,78,49,61,68,73,55,48,55,50,50,56,52,48,43,58,54,43,24,76,77,40,80,68,68,64,39,90,87,60,86,84,79,89,81,90,84,76,84,54,49,95,48,68,56,62,48,41,93,85,79,42,27,27,71,94,38,86,92,40,65,61,48,16,31,76,23,45,72,27,77,50,76,66,48,22,52,60,58,68,108

Mean pre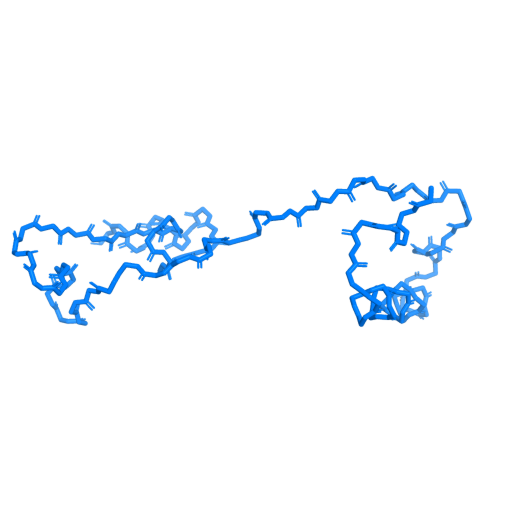dicted aligned error: 3.65 Å

Secondary structure (DSSP, 8-state):
-GGGGS-HHHHHHHHHHHHHHHHHSTTTT-TTPPP-S----SS-S----B-TTT-PBTT-TT----TTTTTS-SSHHHHHHHH-

Radius of gyration: 19.12 Å; Cα contacts (8 Å, |Δi|>4): 85; chains: 1; bounding box: 42×19×48 Å

Sequence (84 aa):
DLHSLFPQPINQMLEQGLRRFNRRLPGFADADAVMTGVETRTSSPVRITRDAQSFQALGMQGLYPCGEGAGYAGGIMSAAVDGV